Protein AF-A0A357AC73-F1 (afdb_monomer_lite)

Secondary structure (DSSP, 8-state):
---S------HHHHHHHHHHTT-EEEEEEEEE--TT-HHHHHHHHHHHHHHHHHHHHHH-HHHHHHHHHHHHHHHHTTTT-EEEEEEEE--

Sequence (91 aa):
AIRVNANPLTQIEWVQACESAGLQVQFHQTGAMGLLNPKQMLHDEGWLGTMKITWNMSIDPQLRSRILQMRQVFQEYKDDLGYIVLCAQRP

Radius of gyration: 16.76 Å; chains: 1; bounding box: 36×25×42 Å

pLDDT: mean 81.07, std 9.72, range [49.56, 92.0]

Structure (mmCIF, N/CA/C/O backbone):
data_AF-A0A357AC73-F1
#
_entry.id   AF-A0A357AC73-F1
#
loop_
_atom_site.group_PDB
_atom_site.id
_atom_site.type_symbol
_atom_site.label_atom_id
_atom_site.label_alt_id
_atom_site.label_comp_id
_atom_site.label_asym_id
_atom_site.label_entity_id
_atom_site.label_seq_id
_atom_site.pdbx_PDB_ins_code
_atom_site.Cartn_x
_atom_site.Cartn_y
_atom_site.Cartn_z
_atom_site.occupancy
_atom_site.B_iso_or_equiv
_atom_site.auth_seq_id
_atom_site.auth_comp_id
_atom_site.auth_asym_id
_atom_site.auth_atom_id
_atom_site.pdbx_PDB_model_num
ATOM 1 N N . ALA A 1 1 ? 13.711 -1.098 -5.570 1.00 49.56 1 ALA A N 1
ATOM 2 C CA . ALA A 1 1 ? 13.295 -0.716 -4.201 1.00 49.56 1 ALA A CA 1
ATOM 3 C C . ALA A 1 1 ? 12.496 0.586 -4.250 1.00 49.56 1 ALA A C 1
ATOM 5 O O . ALA A 1 1 ? 12.975 1.554 -4.839 1.00 49.56 1 ALA A O 1
ATOM 6 N N . ILE A 1 2 ? 11.279 0.594 -3.699 1.00 50.22 2 ILE A N 1
ATOM 7 C CA . ILE A 1 2 ? 10.408 1.778 -3.625 1.00 50.22 2 ILE A CA 1
ATOM 8 C C . ILE A 1 2 ? 11.040 2.749 -2.615 1.00 50.22 2 ILE A C 1
ATOM 10 O O . ILE A 1 2 ? 11.114 2.450 -1.431 1.00 50.22 2 ILE A O 1
ATOM 14 N N . ARG A 1 3 ? 11.575 3.883 -3.085 1.00 50.41 3 ARG A N 1
ATOM 15 C CA . ARG A 1 3 ? 12.205 4.913 -2.236 1.00 50.41 3 ARG A CA 1
ATOM 16 C C . ARG A 1 3 ? 11.163 5.918 -1.747 1.00 50.41 3 ARG A C 1
ATOM 18 O O . ARG A 1 3 ? 11.232 7.097 -2.076 1.00 50.41 3 ARG A O 1
ATOM 25 N N . VAL A 1 4 ? 10.175 5.437 -1.009 1.00 58.91 4 VAL A N 1
ATOM 26 C CA . VAL A 1 4 ? 9.190 6.288 -0.336 1.00 58.91 4 VAL A CA 1
ATOM 27 C C . VAL A 1 4 ? 9.105 5.788 1.099 1.00 58.91 4 VAL A C 1
ATOM 29 O O . VAL A 1 4 ? 9.009 4.580 1.300 1.00 58.91 4 VAL A O 1
ATOM 32 N N . ASN A 1 5 ? 9.161 6.689 2.086 1.00 54.16 5 ASN A N 1
ATOM 33 C CA . ASN A 1 5 ? 8.870 6.380 3.493 1.00 54.16 5 ASN A CA 1
ATOM 34 C C . ASN A 1 5 ? 7.360 6.124 3.648 1.00 54.16 5 ASN A C 1
ATOM 36 O O . ASN A 1 5 ? 6.641 6.880 4.294 1.00 54.16 5 ASN A O 1
ATOM 40 N N . ALA A 1 6 ? 6.857 5.097 2.972 1.00 62.38 6 ALA A N 1
ATOM 41 C CA . ALA A 1 6 ? 5.522 4.586 3.193 1.00 62.38 6 ALA A CA 1
ATOM 42 C C . ALA A 1 6 ? 5.637 3.564 4.324 1.00 62.38 6 ALA A C 1
ATOM 44 O O . ALA A 1 6 ? 6.247 2.515 4.135 1.00 62.38 6 ALA A O 1
ATOM 45 N N . ASN A 1 7 ? 5.104 3.895 5.501 1.00 72.75 7 ASN A N 1
ATOM 46 C CA . ASN A 1 7 ? 4.902 2.911 6.557 1.00 72.75 7 ASN A CA 1
ATOM 47 C C . ASN A 1 7 ? 3.524 2.276 6.314 1.00 72.75 7 ASN A C 1
ATOM 49 O O . ASN A 1 7 ? 2.523 2.971 6.511 1.00 72.75 7 ASN A O 1
ATOM 53 N N . PRO A 1 8 ? 3.439 1.043 5.783 1.00 77.25 8 PRO A N 1
ATOM 54 C CA . PRO A 1 8 ? 2.154 0.406 5.536 1.00 77.25 8 PRO A CA 1
ATOM 55 C C . PRO A 1 8 ? 1.451 0.193 6.876 1.00 77.25 8 PRO A C 1
ATOM 57 O O .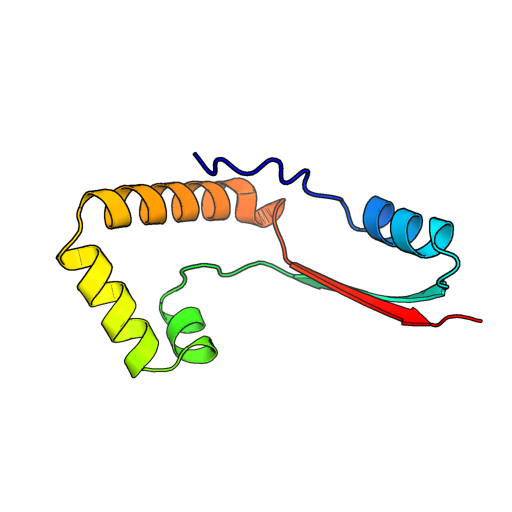 PRO A 1 8 ? 1.936 -0.550 7.722 1.00 77.25 8 PRO A O 1
ATOM 60 N N . LEU A 1 9 ? 0.327 0.880 7.067 1.00 84.44 9 LEU A N 1
ATOM 61 C CA . LEU A 1 9 ? -0.502 0.719 8.253 1.00 84.44 9 LEU A CA 1
ATOM 62 C C . LEU A 1 9 ? -1.482 -0.435 8.045 1.00 84.44 9 LEU A C 1
ATOM 64 O O . LEU A 1 9 ? -2.101 -0.575 6.984 1.00 84.44 9 LEU A O 1
ATOM 68 N N . THR A 1 10 ? -1.647 -1.231 9.089 1.00 86.06 10 THR A N 1
ATOM 69 C CA . THR A 1 10 ? -2.685 -2.250 9.207 1.00 86.06 10 THR A CA 1
ATOM 70 C C . THR A 1 10 ? -4.070 -1.613 9.310 1.00 86.06 10 THR A C 1
ATOM 72 O O . THR A 1 10 ? -4.228 -0.429 9.610 1.00 86.06 10 THR A O 1
ATOM 75 N N . GLN A 1 11 ? -5.115 -2.417 9.104 1.00 85.75 11 GLN A N 1
ATOM 76 C CA . GLN A 1 11 ? -6.501 -1.971 9.272 1.00 85.75 11 GLN A CA 1
ATOM 77 C C . GLN A 1 11 ? -6.755 -1.350 10.652 1.00 85.75 11 GLN A C 1
ATOM 79 O O . GLN A 1 11 ? -7.443 -0.338 10.749 1.00 85.75 11 GLN A O 1
ATOM 84 N N . ILE A 1 12 ? -6.187 -1.938 11.707 1.00 87.81 12 ILE A N 1
ATOM 85 C CA . ILE A 1 12 ? -6.356 -1.459 13.083 1.00 87.81 12 ILE A CA 1
ATOM 86 C C . ILE A 1 12 ? -5.702 -0.087 13.247 1.00 87.81 12 ILE A C 1
ATOM 88 O O . ILE A 1 12 ? -6.332 0.832 13.763 1.00 87.81 12 ILE A O 1
ATOM 92 N N . GLU A 1 13 ? -4.473 0.074 12.759 1.00 90.38 13 GLU A N 1
ATOM 93 C CA . GLU A 1 13 ? -3.753 1.347 12.838 1.00 90.38 13 GLU A CA 1
ATOM 94 C C . 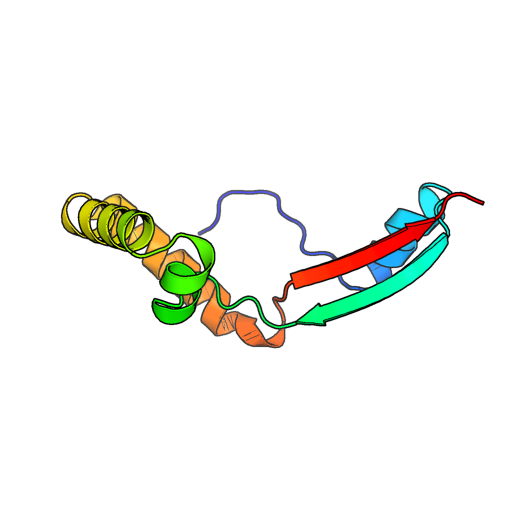GLU A 1 13 ? -4.461 2.453 12.051 1.00 90.38 13 GLU A C 1
ATOM 96 O O . GLU A 1 13 ? -4.515 3.595 12.502 1.00 90.38 13 GLU A O 1
ATOM 101 N N . TRP A 1 14 ? -5.069 2.123 10.909 1.00 92.00 14 TRP A N 1
ATOM 102 C CA . TRP A 1 14 ? -5.895 3.065 10.156 1.00 92.00 14 TRP A CA 1
ATOM 103 C C . TRP A 1 14 ? -7.151 3.497 10.914 1.00 92.00 14 TRP A C 1
ATOM 105 O O . TRP A 1 14 ? -7.480 4.683 10.923 1.00 92.00 14 TRP A O 1
ATOM 115 N N . VAL A 1 15 ? -7.843 2.562 11.569 1.00 89.38 15 VAL A N 1
ATOM 116 C CA . VAL A 1 15 ? -9.009 2.888 12.403 1.00 89.38 15 VAL A CA 1
ATOM 117 C C . VAL A 1 15 ? -8.592 3.781 13.571 1.00 89.38 15 VAL A C 1
ATOM 119 O O . VAL A 1 15 ? -9.209 4.822 13.783 1.00 89.38 15 VAL A O 1
ATOM 122 N N . GLN A 1 16 ? -7.495 3.452 14.254 1.00 91.19 16 GLN A N 1
ATOM 123 C CA . GLN A 1 16 ? -6.947 4.267 15.342 1.00 91.19 16 GLN A CA 1
ATOM 124 C C . GLN A 1 16 ? -6.531 5.667 14.872 1.00 91.19 16 GLN A C 1
ATOM 126 O O . GLN A 1 16 ? -6.778 6.658 15.562 1.00 91.19 16 GLN A O 1
ATOM 131 N N . ALA A 1 17 ? -5.939 5.782 13.681 1.00 90.88 17 ALA A N 1
ATOM 132 C CA . ALA A 1 17 ? -5.622 7.071 13.078 1.00 90.88 17 ALA A CA 1
ATOM 133 C C . ALA A 1 17 ? -6.892 7.907 12.830 1.00 90.88 17 ALA A C 1
ATOM 135 O O . ALA A 1 17 ? -6.904 9.099 13.129 1.00 90.88 17 ALA A O 1
ATOM 136 N N . CYS A 1 18 ? -7.983 7.295 12.360 1.00 89.31 18 CYS A N 1
ATOM 137 C CA . CYS A 1 18 ? -9.270 7.979 12.205 1.00 89.31 18 CYS A CA 1
ATOM 138 C C . CYS A 1 18 ? -9.884 8.392 13.554 1.00 89.31 18 CYS A C 1
ATOM 140 O O . CYS A 1 18 ? -10.317 9.536 13.696 1.00 89.31 18 CYS A O 1
ATOM 142 N N . GLU A 1 19 ? -9.875 7.508 14.552 1.00 90.00 19 GLU A N 1
ATOM 143 C CA . GLU A 1 19 ? -10.416 7.787 15.889 1.00 90.00 19 GLU A CA 1
ATOM 144 C C . GLU A 1 19 ? -9.639 8.902 16.597 1.00 90.00 19 GLU A C 1
ATOM 146 O O . GLU A 1 19 ? -10.241 9.822 17.151 1.00 90.00 19 GLU A O 1
ATOM 151 N N . SER A 1 20 ? -8.304 8.882 16.519 1.00 91.25 20 SER A N 1
ATOM 152 C CA . SER A 1 20 ? -7.453 9.953 17.061 1.00 91.25 20 SER A CA 1
ATOM 153 C C . SER A 1 20 ? -7.684 11.307 16.378 1.00 91.25 20 SER A C 1
ATOM 155 O O . SER A 1 20 ? -7.480 12.350 16.997 1.00 91.25 20 SER A O 1
ATOM 157 N N . ALA A 1 21 ? -8.171 11.304 15.135 1.00 90.62 21 ALA A N 1
ATOM 158 C CA . ALA A 1 21 ? -8.587 12.500 14.409 1.00 90.62 21 ALA A CA 1
ATOM 159 C C . ALA A 1 21 ? -10.032 12.947 14.729 1.00 90.62 21 ALA A C 1
ATOM 161 O O . ALA A 1 21 ? -10.509 13.928 14.154 1.00 90.62 21 ALA A O 1
ATOM 162 N N . GLY A 1 22 ? -10.742 12.255 15.629 1.00 90.00 22 GLY A N 1
ATOM 163 C CA . GLY A 1 22 ? -12.130 12.554 15.997 1.00 90.00 22 GLY A CA 1
ATOM 164 C C . GLY A 1 22 ? -13.164 12.101 14.960 1.00 90.00 22 GLY A C 1
ATOM 165 O O . GLY A 1 22 ? -14.278 12.625 14.933 1.00 90.00 22 GLY A O 1
ATOM 166 N N . LEU A 1 23 ? -12.801 11.159 14.086 1.00 90.62 23 LEU A N 1
ATOM 167 C CA . LEU A 1 23 ? -13.692 10.554 13.099 1.00 90.62 23 LEU A CA 1
ATOM 168 C C . LEU A 1 23 ? -14.118 9.163 13.575 1.00 90.62 23 LEU A C 1
ATOM 170 O O . LEU A 1 23 ? -13.285 8.356 13.982 1.00 90.62 23 LEU A O 1
ATOM 174 N N . GLN A 1 24 ? -15.408 8.854 13.471 1.00 90.06 24 GLN A N 1
ATOM 175 C CA . GLN A 1 24 ? -15.930 7.527 13.778 1.00 90.06 24 GLN A CA 1
ATOM 176 C C . GLN A 1 24 ? -15.991 6.688 12.501 1.00 90.06 24 GLN A C 1
ATOM 178 O O . GLN A 1 24 ? -16.727 7.015 11.566 1.00 90.06 24 GLN A O 1
ATOM 183 N N . VAL A 1 25 ? -15.212 5.606 12.448 1.00 87.81 25 VAL A N 1
ATOM 184 C CA . VAL A 1 25 ? -15.212 4.679 11.309 1.00 87.81 25 VAL A CA 1
ATOM 185 C C . VAL 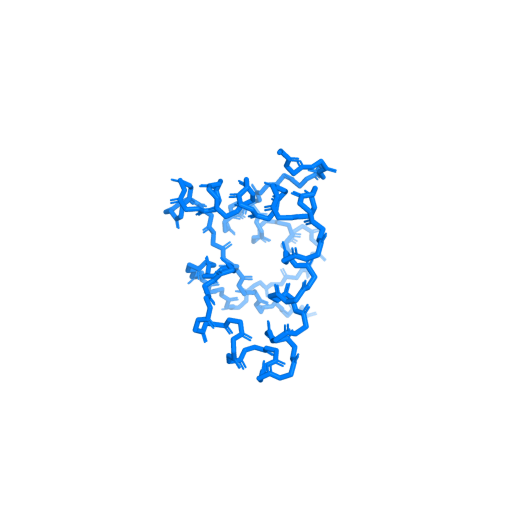A 1 25 ? -16.511 3.874 11.316 1.00 87.81 25 VAL A C 1
ATOM 187 O O . VAL A 1 25 ? -16.788 3.147 12.265 1.00 87.81 25 VAL A O 1
ATOM 190 N N . GLN A 1 26 ? -17.311 3.998 10.257 1.00 89.81 26 GLN A N 1
ATOM 191 C CA . GLN A 1 26 ? -18.549 3.227 10.086 1.00 89.81 26 GLN A CA 1
ATOM 192 C C . GLN A 1 26 ? -18.335 1.969 9.255 1.00 89.81 26 GLN A C 1
ATOM 194 O O . GLN A 1 26 ? -18.989 0.952 9.473 1.00 89.81 26 GLN A O 1
ATOM 199 N N . PHE A 1 27 ? -17.429 2.041 8.283 1.00 88.31 27 PHE A N 1
ATOM 200 C CA . PHE A 1 27 ? -17.178 0.950 7.360 1.00 88.31 27 PHE A CA 1
ATOM 201 C C . PHE A 1 27 ? -15.706 0.909 6.976 1.00 88.31 27 PHE A C 1
ATOM 203 O O . PHE A 1 27 ? -15.090 1.943 6.711 1.00 88.31 27 PHE A O 1
ATOM 210 N N . HIS A 1 28 ? -15.161 -0.299 6.905 1.00 89.62 28 HIS A N 1
ATOM 211 C CA . HIS A 1 28 ? -13.850 -0.548 6.335 1.00 89.62 28 HIS A CA 1
ATOM 212 C C . HIS A 1 28 ? -13.898 -1.785 5.434 1.00 89.62 28 HIS A C 1
ATOM 214 O O . HIS A 1 28 ? -14.533 -2.788 5.763 1.00 89.62 28 HIS A O 1
ATOM 220 N N . GLN A 1 29 ? -13.188 -1.743 4.314 1.00 88.00 29 GLN A N 1
ATOM 221 C CA . GLN A 1 29 ? -13.026 -2.879 3.415 1.00 88.00 29 GLN A CA 1
ATOM 222 C C . GLN A 1 29 ? -11.566 -3.003 3.012 1.00 88.00 29 GLN A C 1
ATOM 224 O O . GLN A 1 29 ? -10.929 -2.013 2.663 1.00 88.00 29 GLN A O 1
ATOM 229 N N . THR A 1 30 ? -11.048 -4.225 3.036 1.00 87.44 30 THR A N 1
ATOM 230 C CA . THR A 1 30 ? -9.709 -4.550 2.550 1.00 87.44 30 THR A CA 1
ATOM 231 C C . THR A 1 30 ? -9.803 -5.412 1.297 1.00 87.44 30 THR A C 1
ATOM 233 O O . THR A 1 30 ? -10.798 -6.104 1.063 1.00 87.44 30 THR A O 1
ATOM 236 N N . GLY A 1 31 ? -8.774 -5.367 0.460 1.00 83.75 31 GLY A N 1
ATOM 237 C CA . GLY A 1 31 ? -8.676 -6.245 -0.697 1.00 83.75 31 GLY A CA 1
ATOM 238 C C . GLY A 1 31 ? -7.283 -6.253 -1.304 1.00 83.75 31 GLY A C 1
ATOM 239 O O . GLY A 1 31 ? -6.448 -5.406 -0.999 1.00 83.75 31 GLY A O 1
ATOM 240 N N . ALA A 1 32 ? -7.023 -7.222 -2.176 1.00 78.94 32 ALA A N 1
ATOM 241 C CA . ALA A 1 32 ? -5.729 -7.337 -2.834 1.00 78.94 32 ALA A CA 1
ATOM 242 C C . ALA A 1 32 ? -5.504 -6.176 -3.817 1.00 78.94 32 ALA A C 1
ATOM 244 O O . ALA A 1 32 ? -6.372 -5.866 -4.639 1.00 78.94 32 ALA A O 1
ATOM 245 N N . MET A 1 33 ? -4.319 -5.562 -3.774 1.00 72.31 33 MET A N 1
ATOM 246 C CA . MET A 1 33 ? -3.885 -4.646 -4.830 1.00 72.31 33 MET A CA 1
ATOM 247 C C . MET A 1 33 ? -3.404 -5.467 -6.028 1.00 72.31 33 MET A C 1
ATOM 249 O O . MET A 1 33 ? -2.330 -6.058 -5.984 1.00 72.31 33 MET A O 1
ATOM 253 N N . GLY A 1 34 ? -4.142 -5.475 -7.138 1.00 66.94 34 GLY A N 1
ATOM 254 C CA . GLY A 1 34 ? -3.635 -6.036 -8.398 1.00 66.94 34 GLY A CA 1
ATOM 255 C C . GLY A 1 34 ? -2.844 -5.007 -9.215 1.00 66.94 34 GLY A C 1
ATOM 256 O O . GLY A 1 34 ? -2.957 -4.933 -10.442 1.00 66.94 34 GLY A O 1
ATOM 257 N N . LEU A 1 35 ? -2.010 -4.221 -8.528 1.00 64.94 35 LEU A N 1
ATOM 258 C CA . LEU A 1 35 ? -1.101 -3.259 -9.144 1.00 64.94 35 LEU A CA 1
ATOM 259 C C . LEU A 1 35 ? -0.283 -3.937 -10.251 1.00 64.94 35 LEU A C 1
ATOM 261 O O . LEU A 1 35 ? 0.322 -4.991 -10.051 1.00 64.94 35 LEU A O 1
ATOM 265 N N . LEU A 1 36 ? -0.260 -3.307 -11.43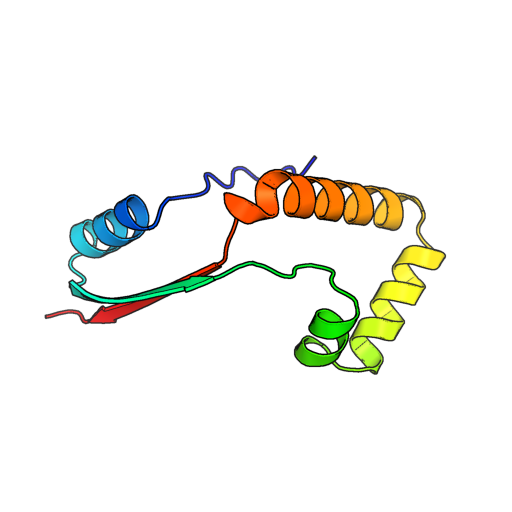0 1.00 64.44 36 LEU A N 1
ATOM 266 C CA . LEU A 1 36 ? 0.479 -3.761 -12.617 1.00 64.44 36 LEU A CA 1
ATOM 267 C C . LEU A 1 36 ? 0.015 -5.103 -13.208 1.00 64.44 36 LEU A C 1
ATOM 269 O O . LEU A 1 36 ? 0.745 -5.727 -13.990 1.00 64.44 36 LEU A O 1
ATOM 273 N N . ASN A 1 37 ? -1.195 -5.559 -12.878 1.00 68.81 37 ASN A N 1
ATOM 274 C CA . ASN A 1 37 ? -1.845 -6.611 -13.644 1.00 68.81 37 ASN A CA 1
ATOM 275 C C . ASN A 1 37 ? -2.354 -6.007 -14.967 1.00 68.81 37 ASN A C 1
ATOM 277 O O . ASN A 1 37 ? -3.202 -5.118 -14.918 1.00 68.81 37 ASN A O 1
ATOM 281 N N . PRO A 1 38 ? -1.910 -6.484 -16.148 1.00 67.19 38 PRO A N 1
ATOM 282 C CA . PRO A 1 38 ? -2.317 -5.918 -17.437 1.00 67.19 38 PRO A CA 1
ATOM 283 C C . PRO A 1 38 ? -3.837 -5.836 -17.616 1.00 67.19 38 PRO A C 1
ATOM 285 O O . PRO A 1 38 ? -4.336 -4.916 -18.254 1.00 67.19 38 PRO A O 1
ATOM 288 N N . LYS A 1 39 ? -4.579 -6.781 -17.020 1.00 69.19 39 LYS A N 1
ATOM 289 C CA . LYS A 1 39 ? -6.046 -6.786 -17.054 1.00 69.19 39 LYS A CA 1
ATOM 290 C C . LYS A 1 39 ? -6.661 -5.675 -16.200 1.00 69.19 39 LYS A C 1
ATOM 292 O O . LYS A 1 39 ? -7.641 -5.083 -16.630 1.00 69.19 39 LYS A O 1
ATOM 297 N N . GLN A 1 40 ? -6.098 -5.394 -15.021 1.00 71.62 40 GLN A N 1
ATOM 298 C CA . GLN A 1 40 ? -6.575 -4.298 -14.167 1.00 71.62 40 GLN A CA 1
ATOM 299 C C . GLN A 1 40 ? -6.131 -2.942 -14.703 1.00 71.62 40 GLN A C 1
ATOM 301 O O . GLN A 1 40 ? -6.953 -2.050 -14.796 1.00 71.62 40 GLN A O 1
ATOM 306 N N . MET A 1 41 ? -4.899 -2.814 -15.200 1.00 74.31 41 MET A N 1
ATOM 307 C CA . MET A 1 41 ? -4.451 -1.579 -15.856 1.00 74.31 41 MET A CA 1
ATOM 308 C C . MET A 1 41 ? -5.344 -1.196 -17.041 1.00 74.31 41 MET A C 1
ATOM 310 O O . MET A 1 41 ? -5.673 -0.028 -17.208 1.00 74.31 41 MET A O 1
ATOM 314 N N . LEU A 1 42 ? -5.786 -2.182 -17.831 1.00 77.06 42 LEU A N 1
ATOM 315 C CA . LEU A 1 42 ? -6.723 -1.940 -18.925 1.00 77.06 42 LEU A CA 1
ATOM 316 C C . LEU A 1 42 ? -8.101 -1.483 -18.43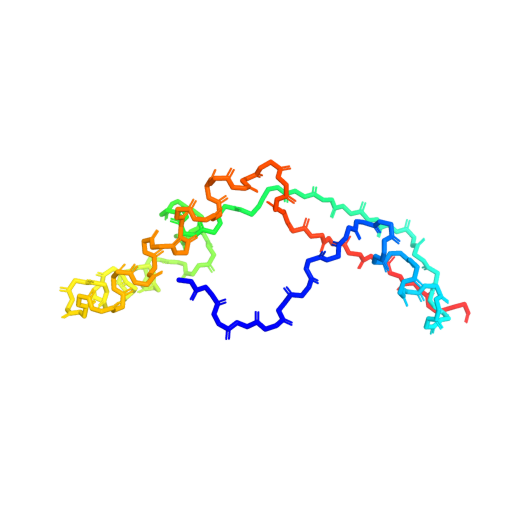1 1.00 77.06 42 LEU A C 1
ATOM 318 O O . LEU A 1 42 ? -8.744 -0.683 -19.102 1.00 77.06 42 LEU A O 1
ATOM 322 N N . HIS A 1 43 ? -8.552 -1.990 -17.287 1.00 77.00 43 HIS A N 1
ATOM 323 C CA . HIS A 1 43 ? -9.814 -1.591 -16.671 1.00 77.00 43 HIS A CA 1
ATOM 324 C C . HIS A 1 43 ? -9.727 -0.192 -16.034 1.00 77.00 43 HIS A C 1
ATOM 326 O O . HIS A 1 43 ? -10.660 0.594 -16.168 1.00 77.00 43 HIS A O 1
ATOM 332 N N . ASP A 1 44 ? -8.597 0.131 -15.404 1.00 71.56 44 ASP A N 1
ATOM 333 C CA . ASP A 1 44 ? -8.402 1.358 -14.627 1.00 71.56 44 ASP A CA 1
ATOM 334 C C . ASP A 1 44 ? -7.978 2.549 -15.505 1.00 71.56 44 ASP A C 1
ATOM 336 O O . ASP A 1 44 ? -8.513 3.646 -15.365 1.00 71.56 44 ASP A O 1
ATOM 340 N N . GLU A 1 45 ? -7.039 2.347 -16.439 1.00 75.06 45 GLU A N 1
ATOM 341 C CA . GLU A 1 45 ? -6.517 3.400 -17.330 1.00 75.06 45 GLU A CA 1
ATOM 342 C C . GLU A 1 45 ? -7.072 3.342 -18.762 1.00 75.06 45 GLU A C 1
ATOM 344 O O . GLU A 1 45 ? -6.846 4.249 -19.573 1.00 75.06 45 GLU A O 1
ATOM 349 N N . GLY A 1 46 ? -7.774 2.265 -19.116 1.00 83.06 46 GLY A N 1
ATOM 350 C CA . GLY A 1 46 ? -8.220 2.028 -20.483 1.00 83.06 46 GLY A CA 1
ATOM 351 C C . GLY A 1 46 ? -7.098 1.580 -21.428 1.00 83.06 46 GLY A C 1
ATOM 352 O O . GLY A 1 46 ? -5.921 1.433 -21.075 1.00 83.06 46 GLY A O 1
ATOM 353 N N . TRP A 1 47 ? -7.476 1.363 -22.690 1.00 81.69 47 TRP A N 1
ATOM 354 C CA . TRP A 1 47 ? -6.577 0.871 -23.743 1.00 81.69 47 TRP A CA 1
ATOM 355 C C . TRP A 1 47 ? -5.411 1.822 -24.036 1.00 81.69 47 TRP A C 1
ATOM 357 O O . TRP A 1 47 ? -4.260 1.392 -24.118 1.00 81.69 47 TRP A O 1
ATOM 367 N N . LEU A 1 48 ? -5.690 3.123 -24.156 1.00 81.12 48 LEU A N 1
ATOM 368 C CA . LEU A 1 48 ? -4.683 4.129 -24.507 1.00 81.12 48 LEU A CA 1
ATOM 369 C C . LEU A 1 48 ? -3.639 4.325 -23.396 1.00 81.12 48 LEU A C 1
ATOM 371 O O . LEU A 1 48 ? -2.447 4.415 -23.697 1.00 81.12 48 LEU A O 1
ATOM 375 N N . GLY A 1 49 ? -4.064 4.347 -22.126 1.00 80.12 49 GLY A N 1
ATOM 376 C CA . GLY A 1 49 ? -3.157 4.454 -20.977 1.00 80.12 49 GLY A CA 1
ATOM 377 C C . GLY A 1 49 ? -2.245 3.233 -20.861 1.00 80.12 49 GLY A C 1
ATOM 378 O O . GLY A 1 49 ? -1.018 3.359 -20.846 1.00 80.12 49 GLY A O 1
ATOM 379 N N . THR A 1 50 ? -2.828 2.034 -20.963 1.00 82.56 50 THR A N 1
ATOM 380 C CA . THR A 1 50 ? -2.076 0.768 -20.937 1.00 82.56 50 THR A CA 1
ATOM 381 C C . THR A 1 50 ? -1.048 0.680 -22.071 1.00 82.56 50 THR A C 1
ATOM 383 O O . THR A 1 50 ? 0.096 0.261 -21.851 1.00 82.56 50 THR A O 1
ATOM 386 N N . MET A 1 51 ? -1.411 1.110 -23.284 1.00 83.06 51 MET A N 1
ATOM 387 C CA . MET A 1 51 ? -0.501 1.109 -24.433 1.00 83.06 51 MET A CA 1
ATOM 388 C C . MET A 1 51 ? 0.660 2.090 -24.235 1.00 83.06 51 MET A C 1
ATOM 390 O O . MET A 1 51 ? 1.808 1.735 -24.498 1.00 83.06 51 MET A O 1
ATOM 394 N N . LYS A 1 52 ? 0.392 3.285 -23.694 1.00 82.94 52 LYS A N 1
ATOM 395 C CA . LYS A 1 52 ? 1.425 4.280 -23.374 1.00 82.94 52 LYS A CA 1
ATOM 396 C C . LYS A 1 52 ? 2.402 3.773 -22.313 1.00 82.94 52 LYS A C 1
ATOM 398 O O . LYS A 1 52 ? 3.606 3.971 -22.452 1.00 82.94 52 LYS A O 1
ATOM 403 N N . ILE A 1 53 ? 1.914 3.084 -21.283 1.00 81.69 53 ILE A N 1
ATOM 404 C CA . ILE A 1 53 ? 2.778 2.500 -20.248 1.00 81.69 53 ILE A CA 1
ATOM 405 C C . ILE A 1 53 ? 3.643 1.386 -20.836 1.00 81.69 53 ILE A C 1
ATOM 407 O O . ILE A 1 53 ? 4.852 1.365 -20.611 1.00 81.69 53 ILE A O 1
ATOM 411 N N . THR A 1 54 ? 3.052 0.505 -21.643 1.00 81.56 54 THR A N 1
ATOM 412 C CA . THR A 1 54 ? 3.779 -0.587 -22.309 1.00 81.56 54 THR A CA 1
ATOM 413 C C . THR A 1 54 ? 4.842 -0.044 -23.271 1.00 81.56 54 THR A C 1
ATOM 415 O O . THR A 1 54 ? 5.965 -0.549 -23.318 1.00 81.56 54 THR A O 1
ATOM 418 N N . TRP A 1 55 ? 4.524 1.030 -23.995 1.00 85.62 55 TRP A N 1
ATOM 419 C CA . TRP A 1 55 ? 5.455 1.743 -24.866 1.00 85.62 55 TRP A CA 1
ATOM 420 C C . TRP A 1 55 ? 6.610 2.366 -24.075 1.00 85.62 55 TRP A C 1
ATOM 422 O O . TRP A 1 55 ? 7.773 2.123 -24.391 1.00 85.62 55 TRP A O 1
ATOM 432 N N . ASN A 1 56 ? 6.310 3.070 -22.982 1.00 84.81 56 ASN A N 1
ATOM 433 C CA . ASN A 1 56 ? 7.327 3.658 -22.112 1.00 84.81 56 ASN A CA 1
ATOM 434 C C . ASN A 1 56 ? 8.237 2.591 -21.482 1.00 84.81 56 ASN A C 1
ATOM 436 O O . ASN A 1 56 ? 9.445 2.787 -21.420 1.00 84.81 56 ASN A O 1
ATOM 440 N N . MET A 1 57 ? 7.695 1.440 -21.074 1.00 83.69 57 MET A N 1
ATOM 441 C CA . MET A 1 57 ? 8.491 0.296 -20.604 1.00 83.69 57 MET A CA 1
ATOM 442 C C . MET A 1 57 ? 9.387 -0.308 -21.692 1.00 83.69 57 MET A C 1
ATOM 444 O O . MET A 1 57 ? 10.418 -0.900 -21.380 1.00 83.69 57 MET A O 1
ATOM 448 N N . SER A 1 58 ? 8.970 -0.227 -22.956 1.00 83.69 58 SER A N 1
ATOM 449 C CA . SER A 1 58 ? 9.724 -0.782 -24.084 1.00 83.69 58 SER A CA 1
ATOM 450 C C . SER A 1 58 ? 10.868 0.140 -24.501 1.00 83.69 58 SER A C 1
ATOM 452 O O . SER A 1 58 ? 11.932 -0.342 -24.879 1.00 83.69 58 SER A O 1
ATOM 454 N N . ILE A 1 59 ? 10.661 1.454 -24.397 1.00 87.69 59 ILE A N 1
ATOM 455 C CA . ILE A 1 59 ? 11.664 2.471 -24.727 1.00 87.69 59 ILE A CA 1
ATOM 456 C C . ILE A 1 59 ? 12.658 2.680 -23.588 1.00 87.69 59 ILE A C 1
ATOM 458 O O . ILE A 1 59 ? 13.850 2.832 -23.845 1.00 87.69 59 ILE A O 1
ATOM 462 N N . ASP A 1 60 ? 12.188 2.703 -22.340 1.00 88.31 60 ASP A N 1
ATOM 463 C CA . ASP A 1 60 ? 13.015 3.009 -21.178 1.00 88.31 60 ASP A CA 1
ATOM 464 C C . ASP A 1 60 ? 13.302 1.734 -20.353 1.00 88.31 60 ASP A C 1
ATOM 466 O O . ASP A 1 60 ? 12.474 1.299 -19.536 1.00 88.31 60 ASP A O 1
ATOM 470 N N . PRO A 1 61 ? 14.491 1.118 -20.518 1.00 84.94 61 PRO A N 1
ATOM 471 C CA . PRO A 1 61 ? 14.866 -0.075 -19.764 1.00 84.94 61 PRO A CA 1
ATOM 472 C C . PRO A 1 61 ? 15.026 0.205 -18.263 1.00 84.94 61 PRO A C 1
ATOM 474 O O . PRO A 1 61 ? 14.817 -0.696 -17.440 1.00 84.94 61 PRO A O 1
ATOM 477 N N . GLN A 1 62 ? 15.352 1.441 -17.873 1.00 86.19 62 GLN A N 1
ATOM 478 C CA . GLN A 1 62 ? 15.447 1.827 -16.470 1.00 86.19 62 GLN A CA 1
ATOM 479 C C . GLN A 1 62 ? 14.054 1.852 -15.839 1.00 86.19 62 GLN A C 1
ATOM 481 O O . GLN A 1 62 ? 13.859 1.261 -14.772 1.00 86.19 62 GLN A O 1
ATOM 486 N N . LEU A 1 63 ? 13.072 2.451 -16.516 1.00 83.69 63 LEU A N 1
ATOM 487 C CA . LEU A 1 63 ? 11.671 2.423 -16.098 1.00 83.69 63 LEU A CA 1
ATOM 488 C C . LEU A 1 63 ? 11.155 0.984 -15.992 1.00 83.69 63 LEU A C 1
ATOM 490 O O . LEU A 1 63 ? 10.584 0.612 -14.965 1.00 83.69 63 LEU A O 1
ATOM 494 N N . ARG A 1 64 ? 11.427 0.144 -16.998 1.00 84.62 64 ARG A N 1
ATOM 495 C CA . ARG A 1 64 ? 11.056 -1.278 -16.982 1.00 84.62 64 ARG A CA 1
ATOM 496 C C . ARG A 1 64 ? 11.606 -1.999 -15.757 1.00 84.62 64 ARG A C 1
ATOM 498 O O . ARG A 1 64 ? 10.855 -2.697 -15.078 1.00 84.62 64 ARG A O 1
ATOM 505 N N . SER A 1 65 ? 12.893 -1.827 -15.456 1.00 85.06 65 SER A N 1
ATOM 506 C CA . SER A 1 65 ? 13.522 -2.485 -14.305 1.00 85.06 65 SER A CA 1
ATOM 507 C C . SER A 1 65 ? 12.871 -2.072 -12.981 1.00 85.06 65 SER A C 1
ATOM 509 O O . SER A 1 65 ? 12.608 -2.921 -12.130 1.00 85.06 65 SER A O 1
ATOM 511 N N . ARG A 1 66 ? 12.521 -0.788 -12.828 1.00 83.19 66 ARG A N 1
ATOM 512 C CA . ARG A 1 66 ? 11.831 -0.272 -11.639 1.00 83.19 66 ARG A CA 1
ATOM 513 C C . ARG A 1 66 ? 10.427 -0.843 -11.504 1.00 83.19 66 ARG A C 1
ATOM 515 O O . ARG A 1 66 ? 10.052 -1.251 -10.408 1.00 83.19 66 ARG A O 1
ATOM 522 N N . ILE A 1 67 ? 9.670 -0.900 -12.598 1.00 82.75 67 ILE A N 1
ATOM 523 C CA . ILE A 1 67 ? 8.299 -1.412 -12.563 1.00 82.75 67 ILE A CA 1
ATOM 524 C C . ILE A 1 67 ? 8.281 -2.922 -12.300 1.00 82.75 67 ILE A C 1
ATOM 526 O O . ILE A 1 67 ? 7.461 -3.388 -11.514 1.00 82.75 67 ILE A O 1
ATOM 530 N N . LEU A 1 68 ? 9.218 -3.684 -12.873 1.00 83.25 68 LEU A N 1
ATOM 531 C CA . LEU A 1 68 ? 9.363 -5.112 -12.575 1.00 83.25 68 LEU A CA 1
ATOM 532 C C . LEU A 1 68 ? 9.744 -5.362 -11.114 1.00 83.25 68 LEU A C 1
ATOM 534 O O . LEU A 1 68 ? 9.141 -6.222 -10.482 1.00 83.25 68 LEU A O 1
ATOM 538 N N . GLN A 1 69 ? 10.680 -4.587 -10.557 1.00 84.88 69 GLN A N 1
ATOM 539 C CA . GLN A 1 69 ? 11.013 -4.673 -9.131 1.00 84.88 69 GLN A CA 1
ATOM 540 C C . GLN A 1 69 ? 9.807 -4.352 -8.248 1.00 84.88 69 GLN A C 1
ATOM 542 O O . GLN A 1 69 ? 9.562 -5.048 -7.270 1.00 84.88 69 GLN A O 1
ATOM 547 N N . MET A 1 70 ? 9.050 -3.307 -8.588 1.00 82.12 70 MET A N 1
ATOM 548 C CA . MET A 1 70 ? 7.835 -2.951 -7.861 1.00 82.12 70 MET A CA 1
ATOM 549 C C . MET A 1 70 ? 6.824 -4.099 -7.920 1.00 82.12 70 MET A C 1
ATOM 551 O O . MET A 1 70 ? 6.366 -4.559 -6.880 1.00 82.12 70 MET A O 1
ATOM 555 N N . ARG A 1 71 ? 6.556 -4.633 -9.117 1.00 81.81 71 ARG A N 1
ATOM 556 C CA . ARG A 1 71 ? 5.670 -5.786 -9.311 1.00 81.81 71 ARG A CA 1
ATOM 557 C C . ARG A 1 71 ? 6.115 -7.005 -8.510 1.00 81.81 71 ARG A C 1
ATOM 559 O O . ARG A 1 71 ? 5.266 -7.665 -7.928 1.00 81.81 71 ARG A O 1
ATOM 566 N N . GLN A 1 72 ? 7.411 -7.302 -8.479 1.00 83.81 72 GLN A N 1
ATOM 567 C CA . GLN A 1 72 ? 7.945 -8.422 -7.711 1.00 83.81 72 GLN A CA 1
ATOM 568 C C . GLN A 1 72 ? 7.652 -8.256 -6.218 1.00 83.81 72 GLN A C 1
ATOM 570 O O . GLN A 1 72 ? 7.130 -9.184 -5.618 1.00 83.81 72 GLN A O 1
ATOM 575 N N . VAL A 1 73 ? 7.893 -7.070 -5.653 1.00 83.69 73 VAL A N 1
ATOM 576 C CA . VAL A 1 73 ? 7.589 -6.774 -4.242 1.00 83.69 73 VAL A CA 1
ATOM 577 C C . VAL A 1 73 ? 6.090 -6.918 -3.964 1.00 83.69 73 VAL A C 1
ATOM 579 O O . VAL A 1 73 ? 5.707 -7.611 -3.031 1.00 83.69 73 VAL A O 1
ATOM 582 N N . PHE A 1 74 ? 5.222 -6.338 -4.798 1.00 80.06 74 PHE A N 1
ATOM 583 C CA . PHE A 1 74 ? 3.770 -6.483 -4.626 1.00 80.06 74 PHE A CA 1
ATOM 584 C C . PHE A 1 74 ? 3.289 -7.930 -4.769 1.00 80.06 74 PHE A C 1
ATOM 586 O O . PHE A 1 74 ? 2.324 -8.315 -4.124 1.00 80.06 74 PHE A O 1
ATOM 593 N N . GLN A 1 75 ? 3.939 -8.731 -5.615 1.00 81.00 75 GLN A N 1
ATOM 594 C CA . GLN A 1 75 ? 3.588 -10.135 -5.801 1.00 81.00 75 GLN A CA 1
ATOM 595 C C . GLN A 1 75 ? 4.106 -11.021 -4.661 1.00 81.00 75 GLN A C 1
ATOM 597 O O . GLN A 1 75 ? 3.426 -11.975 -4.287 1.00 81.00 75 GLN A O 1
ATOM 602 N N . GLU A 1 76 ? 5.287 -10.717 -4.127 1.00 84.00 76 GLU A N 1
ATOM 603 C CA . GLU A 1 76 ? 5.889 -11.396 -2.977 1.00 84.00 76 GLU A CA 1
ATOM 604 C C . GLU A 1 76 ? 5.078 -11.141 -1.706 1.00 84.00 76 GLU A C 1
ATOM 606 O O . GLU A 1 76 ? 4.718 -12.086 -1.015 1.00 84.00 76 GLU A O 1
ATOM 611 N N . TYR A 1 77 ? 4.684 -9.888 -1.473 1.00 81.19 77 TYR A N 1
ATOM 612 C CA . TYR A 1 77 ? 3.863 -9.482 -0.332 1.00 81.19 77 TYR A CA 1
ATOM 613 C C . TYR A 1 77 ? 2.376 -9.362 -0.680 1.00 81.19 77 TYR A C 1
ATOM 615 O O . TYR A 1 77 ? 1.664 -8.592 -0.051 1.00 81.19 77 TYR A O 1
ATOM 623 N N . LYS A 1 78 ? 1.871 -10.085 -1.685 1.00 77.00 78 LYS A N 1
ATOM 624 C CA . LYS A 1 78 ? 0.467 -9.964 -2.140 1.00 77.00 78 LYS A CA 1
ATOM 625 C C . LYS A 1 78 ? -0.567 -10.268 -1.044 1.00 77.00 78 LYS A C 1
ATOM 627 O O . LYS A 1 78 ? -1.703 -9.814 -1.140 1.00 77.00 78 LYS A O 1
ATOM 632 N N . ASP A 1 79 ? -0.178 -11.095 -0.073 1.00 78.50 79 ASP A N 1
ATOM 633 C CA . ASP A 1 79 ? -1.038 -11.552 1.018 1.00 78.50 79 ASP A CA 1
ATOM 634 C C . ASP A 1 79 ? -0.977 -10.578 2.213 1.00 78.50 79 ASP A C 1
ATOM 636 O O . ASP A 1 79 ? -1.927 -10.501 2.988 1.00 78.50 79 ASP A O 1
ATOM 640 N N . ASP A 1 80 ? 0.092 -9.774 2.304 1.00 80.25 80 ASP A N 1
ATOM 641 C CA . ASP A 1 80 ? 0.311 -8.773 3.359 1.00 80.25 80 ASP A CA 1
ATOM 642 C C . ASP A 1 80 ? -0.010 -7.337 2.897 1.00 80.25 80 ASP A C 1
ATOM 644 O O . ASP A 1 80 ? -0.363 -6.472 3.700 1.00 80.25 80 ASP A O 1
ATOM 648 N N . LEU A 1 81 ? 0.111 -7.058 1.595 1.00 81.06 81 LEU A N 1
ATOM 649 C CA . LEU A 1 81 ? -0.136 -5.761 0.973 1.00 81.06 81 LEU A CA 1
ATOM 650 C C . LEU A 1 81 ? -1.456 -5.775 0.208 1.00 81.06 81 LEU A C 1
ATOM 652 O O . LEU A 1 81 ? -1.640 -6.472 -0.791 1.00 81.06 81 LEU A O 1
ATOM 656 N N . GLY A 1 82 ? -2.355 -4.901 0.635 1.00 85.38 82 GLY A N 1
ATOM 657 C CA . GLY A 1 82 ? -3.650 -4.695 0.012 1.00 85.38 82 GLY A CA 1
ATOM 658 C C . GLY A 1 82 ? -4.058 -3.234 0.049 1.00 85.38 82 GLY A C 1
ATOM 659 O O . GLY A 1 82 ? -3.376 -2.388 0.626 1.00 85.38 82 GLY A O 1
ATOM 660 N N . TYR A 1 83 ? -5.181 -2.933 -0.588 1.00 86.31 83 TYR A N 1
ATOM 661 C CA . TYR A 1 83 ? -5.835 -1.647 -0.433 1.00 86.31 83 TYR A CA 1
ATOM 662 C C . TYR A 1 83 ? -6.768 -1.704 0.773 1.00 86.31 83 TYR A C 1
ATOM 664 O O . TYR A 1 83 ? -7.298 -2.762 1.124 1.00 86.31 83 TYR A O 1
ATOM 672 N N . ILE A 1 84 ? -6.997 -0.542 1.373 1.00 88.62 84 ILE A N 1
ATOM 673 C CA . ILE A 1 84 ? -8.002 -0.348 2.407 1.00 88.62 84 ILE A CA 1
ATOM 674 C C . ILE A 1 84 ? -8.898 0.824 2.011 1.00 88.62 84 ILE A C 1
ATOM 676 O O . ILE A 1 84 ? -8.419 1.886 1.618 1.00 88.62 84 ILE A O 1
ATOM 680 N N . VAL A 1 85 ? -10.206 0.613 2.080 1.00 89.25 85 VAL A N 1
ATOM 681 C CA . VAL A 1 85 ? -11.234 1.642 1.920 1.00 89.25 85 VAL A CA 1
ATOM 682 C C . VAL A 1 85 ? -11.832 1.889 3.291 1.00 89.25 85 VAL A C 1
ATOM 684 O O . VAL A 1 85 ? -12.262 0.944 3.948 1.00 89.25 85 VAL A O 1
ATOM 687 N N . LEU A 1 86 ? -11.860 3.149 3.718 1.00 90.56 86 LEU A N 1
ATOM 688 C CA . LEU A 1 86 ? -12.394 3.571 5.011 1.00 90.56 86 LEU A CA 1
ATOM 689 C C . LEU A 1 86 ? -13.482 4.612 4.777 1.00 90.56 86 LEU A C 1
ATOM 691 O O . LEU A 1 86 ? -13.268 5.592 4.063 1.00 90.56 86 LEU A O 1
ATOM 695 N N . CYS A 1 87 ? -14.638 4.410 5.398 1.00 90.62 87 CYS A N 1
ATOM 696 C CA . CYS A 1 87 ? -15.690 5.407 5.496 1.00 90.62 87 CYS A CA 1
ATOM 697 C C . CYS A 1 87 ? -15.822 5.808 6.962 1.00 90.62 87 CYS A C 1
ATOM 699 O O . CYS A 1 87 ? -16.155 4.980 7.816 1.00 90.62 87 CYS A O 1
ATOM 701 N N . ALA A 1 88 ? -15.535 7.074 7.248 1.00 91.62 88 ALA A N 1
ATOM 702 C CA . ALA A 1 88 ? -15.625 7.631 8.584 1.00 91.62 88 ALA A CA 1
ATOM 703 C C . ALA A 1 88 ? -16.476 8.900 8.569 1.00 91.62 88 ALA A C 1
ATOM 705 O O . ALA A 1 88 ? -16.425 9.688 7.623 1.00 91.62 88 ALA A O 1
ATOM 706 N N . GLN A 1 89 ? -17.254 9.089 9.628 1.00 91.00 89 GLN A N 1
ATOM 707 C CA . GLN A 1 89 ? -18.117 10.243 9.812 1.00 91.00 89 GLN A CA 1
ATOM 708 C C . GLN A 1 89 ? -17.652 11.028 11.036 1.00 91.00 89 GLN A C 1
ATOM 710 O O . GLN A 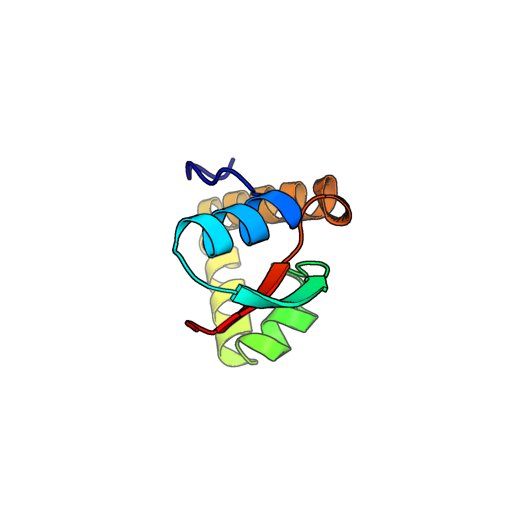1 89 ? -17.292 10.452 12.062 1.00 91.00 89 GLN A O 1
ATOM 715 N N . ARG A 1 90 ? -17.663 12.356 10.928 1.00 85.94 90 ARG A N 1
ATOM 716 C CA . ARG A 1 90 ? -17.497 13.220 12.093 1.00 85.94 90 ARG A CA 1
ATOM 717 C C . ARG A 1 90 ? -18.831 13.270 12.855 1.00 85.94 90 ARG A C 1
ATOM 719 O O . ARG A 1 90 ? -19.833 13.561 12.194 1.00 85.94 90 ARG A O 1
ATOM 726 N N . PRO A 1 91 ? -18.846 12.967 14.163 1.00 73.88 91 PRO A N 1
ATOM 727 C CA . PRO A 1 91 ? -20.055 13.031 14.979 1.00 73.88 91 PRO A CA 1
ATOM 728 C C . PRO A 1 91 ? -20.640 14.448 15.048 1.00 73.88 91 PRO A C 1
ATOM 730 O O . PRO A 1 91 ? -19.876 15.429 14.868 1.00 73.88 91 PRO A O 1
#

Foldseek 3Di:
DPPDPDPDDDPVRVCVVCVVVQWHWPDKDKDFPPPPPLVVCCVPVNDVRSVVLVVCVVVDVPSVVVSVVVVVVSVVCRVVDIDMDIDIHRD